Protein AF-A0A4Q2UYV3-F1 (afdb_monomer_lite)

Foldseek 3Di:
DDPVVVVCVVVVVDDDDDDPPLLDLVCLVPHDDDPVSVVSNCVVVVVDDPVVVVVVVVVVVDDPVNVVVVVVVVVD

Organism: NCBI:txid451672

Secondary structure (DSSP, 8-state):
---HHHHHHHTTSS------GGG-HHHHHHS---HHHHHHHHHHTT-S--HHHHHHHHHHH--HHHHHHHHHTT--

Sequence (76 aa):
HNHWLRQEALANRISVRHTPTTEMIADGLTKALPAQQFQKFVMQVGLVDINDKIQERRFKELTAEDFVRAEEQLDG

Structure (mmCIF, N/CA/C/O backbone):
data_AF-A0A4Q2UYV3-F1
#
_entry.id   AF-A0A4Q2UYV3-F1
#
loop_
_atom_site.group_PDB
_atom_site.id
_atom_site.type_symbol
_atom_site.label_atom_id
_atom_site.label_alt_id
_atom_site.label_comp_id
_atom_site.label_asym_id
_atom_site.label_entity_id
_atom_site.label_seq_id
_atom_site.pdbx_PDB_ins_code
_atom_site.Cartn_x
_atom_site.Cartn_y
_atom_site.Cartn_z
_atom_site.occupancy
_atom_site.B_iso_or_equiv
_atom_site.auth_seq_id
_atom_site.auth_comp_id
_atom_site.auth_asym_id
_atom_site.auth_atom_id
_atom_site.pdbx_PDB_model_num
ATOM 1 N N . HIS A 1 1 ? 25.528 -24.656 -12.213 1.00 55.38 1 HIS A N 1
ATOM 2 C CA . HIS A 1 1 ? 24.790 -23.437 -12.603 1.00 55.38 1 HIS A CA 1
ATOM 3 C C . HIS A 1 1 ? 23.540 -23.330 -11.736 1.00 55.38 1 HIS A C 1
ATOM 5 O O . HIS A 1 1 ? 22.735 -24.253 -11.722 1.00 55.38 1 HIS A O 1
ATOM 11 N N . ASN A 1 2 ? 23.433 -22.263 -10.939 1.00 62.66 2 ASN A N 1
ATOM 12 C CA . ASN A 1 2 ? 22.448 -22.126 -9.862 1.00 62.66 2 ASN A CA 1
ATOM 13 C C . ASN A 1 2 ? 21.079 -21.688 -10.403 1.00 62.66 2 ASN A C 1
ATOM 15 O O . ASN A 1 2 ? 20.783 -20.499 -10.466 1.00 62.66 2 ASN A O 1
ATOM 19 N N . HIS A 1 3 ? 20.225 -22.647 -10.763 1.00 84.81 3 HIS A N 1
ATOM 20 C CA . HIS A 1 3 ? 18.824 -22.395 -11.133 1.00 84.81 3 HIS A CA 1
ATOM 21 C C . HIS A 1 3 ? 17.890 -22.337 -9.916 1.00 84.81 3 HIS A C 1
ATOM 23 O O . HIS A 1 3 ? 16.745 -22.779 -9.993 1.00 84.81 3 HIS A O 1
ATOM 29 N N . TRP A 1 4 ? 18.370 -21.794 -8.796 1.00 91.94 4 TRP A N 1
ATOM 30 C CA . TRP A 1 4 ? 17.622 -21.756 -7.539 1.00 91.94 4 TRP A CA 1
ATOM 31 C C . TRP A 1 4 ? 16.264 -21.060 -7.724 1.00 91.94 4 TRP A C 1
ATOM 33 O O . TRP A 1 4 ? 15.238 -21.616 -7.361 1.00 91.94 4 TRP A O 1
ATOM 43 N N . LEU A 1 5 ? 16.226 -19.920 -8.427 1.00 88.94 5 LEU A N 1
ATOM 44 C CA . LEU A 1 5 ? 14.993 -19.155 -8.634 1.00 88.94 5 LEU A CA 1
ATOM 45 C C . LEU A 1 5 ? 13.930 -19.953 -9.404 1.00 88.94 5 LEU A C 1
ATOM 47 O O . LEU A 1 5 ? 12.749 -19.910 -9.071 1.00 88.94 5 LEU A O 1
ATOM 51 N N . ARG A 1 6 ? 14.351 -20.720 -10.420 1.00 90.25 6 ARG A N 1
ATOM 52 C CA . ARG A 1 6 ? 13.447 -21.594 -11.180 1.00 90.25 6 ARG A CA 1
ATOM 53 C C . ARG A 1 6 ? 12.940 -22.745 -10.312 1.00 90.25 6 ARG A C 1
ATOM 55 O O . ARG A 1 6 ? 11.769 -23.086 -10.416 1.00 90.25 6 ARG A O 1
ATOM 62 N N . GLN A 1 7 ? 13.798 -23.338 -9.481 1.00 93.19 7 GLN A N 1
ATOM 63 C CA . GLN A 1 7 ? 13.406 -24.414 -8.565 1.00 93.19 7 GLN A CA 1
ATOM 64 C C . GLN A 1 7 ? 12.363 -23.930 -7.554 1.00 93.19 7 GLN A C 1
ATOM 66 O O . GLN A 1 7 ? 11.339 -24.580 -7.386 1.00 93.19 7 GLN A O 1
ATOM 71 N N . GLU A 1 8 ? 12.575 -22.761 -6.950 1.00 93.81 8 GLU A N 1
ATOM 72 C CA . GLU A 1 8 ? 11.635 -22.161 -5.997 1.00 93.81 8 GLU A CA 1
ATOM 73 C C . GLU A 1 8 ? 10.296 -21.783 -6.643 1.00 93.81 8 GLU A C 1
ATOM 75 O O . GLU A 1 8 ? 9.238 -21.999 -6.049 1.00 93.81 8 GLU A O 1
ATOM 80 N N . ALA A 1 9 ? 10.327 -21.267 -7.877 1.00 91.19 9 ALA A N 1
ATOM 81 C CA . ALA A 1 9 ? 9.117 -20.988 -8.646 1.00 91.19 9 ALA A CA 1
ATOM 82 C C . ALA A 1 9 ? 8.338 -22.276 -8.973 1.00 91.19 9 ALA A C 1
ATOM 84 O O . ALA A 1 9 ? 7.128 -22.320 -8.776 1.00 91.19 9 ALA A O 1
ATOM 85 N N . LEU A 1 10 ? 9.020 -23.345 -9.410 1.00 92.06 10 LEU A N 1
ATOM 86 C CA . LEU A 1 10 ? 8.393 -24.653 -9.661 1.00 92.06 10 LEU A CA 1
ATOM 87 C C . LEU A 1 10 ? 7.856 -25.304 -8.380 1.00 92.06 10 LEU A C 1
ATOM 89 O O . LEU A 1 10 ? 6.838 -25.986 -8.416 1.00 92.06 10 LEU A O 1
ATOM 93 N N . ALA A 1 11 ? 8.519 -25.074 -7.248 1.00 94.62 11 ALA A N 1
ATOM 94 C CA . ALA A 1 11 ? 8.074 -25.523 -5.935 1.00 94.62 11 ALA A CA 1
ATOM 95 C C . ALA A 1 11 ? 6.938 -24.660 -5.347 1.00 94.62 11 ALA A C 1
ATOM 97 O O . ALA A 1 11 ? 6.562 -24.872 -4.197 1.00 94.62 11 ALA A O 1
ATOM 98 N N . ASN A 1 12 ? 6.404 -23.683 -6.098 1.00 92.19 12 ASN A N 1
ATOM 99 C CA . ASN A 1 12 ? 5.385 -22.721 -5.657 1.00 92.19 12 ASN A CA 1
ATOM 100 C C . ASN A 1 12 ? 5.770 -21.925 -4.395 1.00 92.19 12 ASN A C 1
ATOM 102 O O . ASN A 1 12 ? 4.904 -21.396 -3.700 1.00 92.19 12 ASN A O 1
ATOM 106 N N . ARG A 1 13 ? 7.070 -21.809 -4.102 1.00 94.56 13 ARG A N 1
ATOM 107 C CA . ARG A 1 13 ? 7.590 -21.006 -2.984 1.00 94.56 13 ARG A CA 1
ATOM 108 C C . ARG A 1 13 ? 7.775 -19.540 -3.364 1.00 94.56 13 ARG A C 1
ATOM 110 O O . ARG A 1 13 ? 7.810 -18.677 -2.493 1.00 94.56 13 ARG A O 1
ATOM 117 N N . ILE A 1 14 ? 7.847 -19.250 -4.664 1.00 91.38 14 ILE A N 1
ATOM 118 C CA . ILE A 1 14 ? 7.901 -17.893 -5.211 1.00 91.38 14 ILE A CA 1
ATOM 119 C C . ILE A 1 14 ? 6.812 -17.736 -6.271 1.00 91.38 14 ILE A C 1
ATOM 121 O O . ILE A 1 14 ? 6.785 -18.459 -7.263 1.00 91.38 14 ILE A O 1
ATOM 125 N N . SER A 1 15 ? 5.944 -16.740 -6.086 1.00 89.38 15 SER A N 1
ATOM 126 C CA . SER A 1 15 ? 4.973 -16.321 -7.099 1.00 89.38 15 SER A CA 1
ATOM 127 C C . SER A 1 15 ? 5.576 -15.216 -7.960 1.00 89.38 15 SER A C 1
ATOM 129 O O . SER A 1 15 ? 5.715 -14.080 -7.509 1.00 89.38 15 SER A O 1
ATOM 131 N N . VAL A 1 16 ? 5.880 -15.524 -9.219 1.00 86.62 16 VAL A N 1
ATOM 132 C CA . VAL A 1 16 ? 6.355 -14.532 -10.190 1.00 86.62 16 VAL A CA 1
ATOM 133 C C . VAL A 1 16 ? 5.161 -13.945 -10.934 1.00 86.62 16 VAL A C 1
ATOM 135 O O . VAL A 1 16 ? 4.424 -14.662 -11.607 1.00 86.62 16 VAL A O 1
ATOM 138 N N . ARG A 1 17 ? 4.971 -12.629 -10.825 1.00 88.25 17 ARG A N 1
ATOM 139 C CA . ARG A 1 17 ? 3.975 -11.874 -11.593 1.00 88.25 17 ARG A CA 1
ATOM 140 C C . ARG A 1 17 ? 4.668 -10.705 -12.269 1.00 88.25 17 ARG A C 1
ATOM 142 O O . ARG A 1 17 ? 5.483 -10.030 -11.647 1.00 88.25 17 ARG A O 1
ATOM 149 N N . HIS A 1 18 ? 4.357 -10.487 -13.540 1.00 90.00 18 HIS A N 1
ATOM 150 C CA . HIS A 1 18 ? 4.780 -9.270 -14.213 1.00 90.00 18 HIS A CA 1
ATOM 151 C C . HIS A 1 18 ? 3.972 -8.094 -13.657 1.00 90.00 18 HIS A C 1
ATOM 153 O O . HIS A 1 18 ? 2.743 -8.113 -13.721 1.00 90.00 18 HIS A O 1
ATOM 159 N N . THR A 1 19 ? 4.670 -7.076 -13.162 1.00 90.06 19 THR A N 1
ATOM 160 C CA . THR A 1 19 ? 4.079 -5.823 -12.688 1.00 90.06 19 THR A CA 1
ATOM 161 C C . THR A 1 19 ? 4.684 -4.687 -13.507 1.00 90.06 19 THR A C 1
ATOM 163 O O . THR A 1 19 ? 5.910 -4.547 -13.499 1.00 90.06 19 THR A O 1
ATOM 166 N N . PRO A 1 20 ? 3.879 -3.886 -14.227 1.00 90.50 20 PRO A N 1
ATOM 167 C CA . PRO A 1 20 ? 4.373 -2.691 -14.902 1.00 90.50 20 PRO A CA 1
ATOM 168 C C . PRO A 1 20 ? 5.139 -1.792 -13.928 1.00 90.50 20 PRO A C 1
ATOM 170 O O . PRO A 1 20 ? 4.742 -1.656 -12.773 1.00 90.50 20 PRO A O 1
ATOM 173 N N . THR A 1 21 ? 6.207 -1.133 -14.385 1.00 83.81 21 THR A N 1
ATOM 174 C CA . THR A 1 21 ? 7.044 -0.272 -13.526 1.00 83.81 21 THR A CA 1
ATOM 175 C C . THR A 1 21 ? 6.220 0.759 -12.754 1.00 83.81 21 THR A C 1
ATOM 177 O O . THR A 1 21 ? 6.408 0.922 -11.557 1.00 83.81 21 THR A O 1
ATOM 180 N N . THR A 1 22 ? 5.228 1.368 -13.406 1.00 82.25 22 THR A N 1
ATOM 181 C CA . THR A 1 22 ? 4.325 2.367 -12.808 1.00 82.25 22 THR A CA 1
ATOM 182 C C . THR A 1 22 ? 3.423 1.826 -11.695 1.00 82.25 22 THR A C 1
ATOM 184 O O . THR A 1 22 ? 2.757 2.604 -11.017 1.00 82.25 22 THR A O 1
ATOM 187 N N . GLU A 1 23 ? 3.355 0.507 -11.530 1.00 86.38 23 GLU A N 1
ATOM 188 C CA . GLU A 1 23 ? 2.572 -0.181 -10.500 1.00 86.38 23 GLU A CA 1
ATOM 189 C C . GLU A 1 23 ? 3.461 -0.838 -9.431 1.00 86.38 23 GLU A C 1
ATOM 191 O O . GLU A 1 23 ? 2.946 -1.392 -8.456 1.00 86.38 23 GLU A O 1
ATOM 196 N N . MET A 1 24 ? 4.790 -0.775 -9.574 1.00 91.38 24 MET A N 1
ATOM 197 C CA . MET A 1 24 ? 5.723 -1.353 -8.612 1.00 91.38 24 MET A CA 1
ATOM 198 C C . MET A 1 24 ? 5.775 -0.525 -7.325 1.00 91.38 24 MET A C 1
ATOM 200 O O . MET A 1 24 ? 6.234 0.611 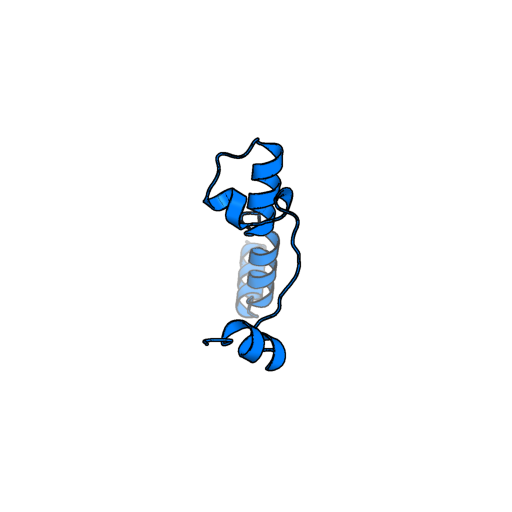-7.325 1.00 91.38 24 MET A O 1
ATOM 204 N N . ILE A 1 25 ? 5.428 -1.143 -6.193 1.00 90.94 25 ILE A N 1
ATOM 205 C CA . ILE A 1 25 ? 5.504 -0.514 -4.859 1.00 90.94 25 ILE A CA 1
ATOM 206 C C . ILE A 1 25 ? 6.921 0.009 -4.556 1.00 90.94 25 ILE A C 1
ATOM 208 O O . ILE A 1 25 ? 7.085 1.047 -3.919 1.00 90.94 25 ILE A O 1
ATOM 212 N N . ALA A 1 26 ? 7.953 -0.683 -5.053 1.00 91.06 26 ALA A N 1
ATOM 213 C CA . ALA A 1 26 ? 9.353 -0.305 -4.866 1.00 91.06 26 ALA A CA 1
ATOM 214 C C . ALA A 1 26 ? 9.687 1.093 -5.415 1.00 91.06 26 ALA A C 1
ATOM 216 O O . ALA A 1 26 ? 10.603 1.740 -4.905 1.00 91.06 26 ALA A O 1
ATOM 217 N N . ASP A 1 27 ? 8.943 1.589 -6.406 1.00 90.56 27 ASP A N 1
ATOM 218 C CA . ASP A 1 27 ? 9.161 2.925 -6.959 1.00 90.56 27 ASP A CA 1
ATOM 219 C C . ASP A 1 27 ? 8.912 4.011 -5.908 1.00 90.56 27 ASP A C 1
ATOM 221 O O . ASP A 1 27 ? 9.701 4.947 -5.808 1.00 90.56 27 ASP A O 1
ATOM 225 N N . GLY A 1 28 ? 7.896 3.851 -5.054 1.00 91.75 28 GLY A N 1
ATOM 226 C CA . GLY A 1 28 ? 7.631 4.794 -3.962 1.00 91.75 28 GLY A CA 1
ATOM 227 C C . GLY A 1 28 ? 8.679 4.781 -2.850 1.00 91.75 28 GLY A C 1
ATOM 228 O O . GLY A 1 28 ? 8.786 5.753 -2.108 1.00 91.75 28 GLY A O 1
ATOM 229 N N . LEU A 1 29 ? 9.486 3.719 -2.762 1.00 92.38 29 LEU A N 1
ATOM 230 C CA . LEU A 1 29 ? 10.584 3.595 -1.798 1.00 92.38 29 LEU A CA 1
ATOM 231 C C . LEU A 1 29 ? 11.935 4.069 -2.350 1.00 92.38 29 LEU A C 1
ATOM 233 O O . LEU A 1 29 ? 12.864 4.288 -1.578 1.00 92.38 29 LEU A O 1
ATOM 237 N N . THR A 1 30 ? 12.070 4.186 -3.673 1.00 92.75 30 THR A N 1
ATOM 238 C CA . THR A 1 30 ? 13.373 4.392 -4.333 1.00 92.75 30 THR A CA 1
ATOM 239 C C . THR A 1 30 ? 13.442 5.634 -5.216 1.00 92.75 30 THR A C 1
ATOM 241 O O . THR A 1 30 ? 14.539 6.049 -5.588 1.00 92.75 30 THR A O 1
ATOM 244 N N . LYS A 1 31 ? 12.303 6.248 -5.556 1.00 91.25 31 LYS A N 1
ATOM 245 C CA . LYS A 1 31 ? 12.221 7.384 -6.483 1.00 91.25 31 LYS A CA 1
ATOM 246 C C . LYS A 1 31 ? 11.471 8.558 -5.858 1.00 91.25 31 LYS A C 1
ATOM 248 O O . LYS A 1 31 ? 10.550 8.384 -5.067 1.00 91.25 31 LYS A O 1
ATOM 253 N N . ALA A 1 32 ? 11.813 9.769 -6.294 1.00 92.94 32 ALA A N 1
ATOM 254 C CA . ALA A 1 32 ? 10.981 10.945 -6.063 1.00 92.94 32 ALA A CA 1
ATOM 255 C C . ALA A 1 32 ? 9.789 10.914 -7.035 1.00 92.94 32 ALA A C 1
ATOM 257 O O . ALA A 1 32 ? 9.958 11.102 -8.241 1.00 92.94 32 ALA A O 1
ATOM 258 N N . LEU A 1 33 ? 8.590 10.632 -6.521 1.00 91.19 33 LEU A N 1
ATOM 259 C CA . LEU A 1 33 ? 7.385 10.468 -7.334 1.00 91.19 33 LEU A CA 1
ATOM 260 C C . LEU A 1 33 ? 6.587 11.778 -7.470 1.00 91.19 33 LEU A C 1
ATOM 262 O O . LEU A 1 33 ? 6.437 12.508 -6.489 1.00 91.19 33 LEU A O 1
ATOM 266 N N . PRO A 1 34 ? 5.985 12.056 -8.644 1.00 93.81 34 PRO A N 1
ATOM 267 C CA . PRO A 1 34 ? 4.950 13.078 -8.773 1.00 93.81 34 PRO A CA 1
ATOM 268 C C . PRO A 1 34 ? 3.769 12.801 -7.834 1.00 93.81 34 PRO A C 1
ATOM 270 O O . PRO A 1 34 ? 3.449 11.641 -7.564 1.00 93.81 34 PRO A O 1
ATOM 273 N N . ALA A 1 35 ? 3.062 13.852 -7.409 1.00 94.38 35 ALA A N 1
ATOM 274 C CA . ALA A 1 35 ? 2.010 13.772 -6.389 1.00 94.38 35 ALA A CA 1
ATOM 275 C C . ALA A 1 35 ? 0.969 12.661 -6.637 1.00 94.38 35 ALA A C 1
ATOM 277 O O . ALA A 1 35 ? 0.646 11.900 -5.730 1.00 94.38 35 ALA A O 1
ATOM 278 N N . GLN A 1 36 ? 0.496 12.506 -7.878 1.00 92.56 36 GLN A N 1
ATOM 279 C CA . GLN A 1 36 ? -0.485 11.473 -8.225 1.00 92.56 36 GLN A CA 1
ATOM 280 C C . GLN A 1 36 ? 0.062 10.045 -8.047 1.00 92.56 36 GLN A C 1
ATOM 282 O O . GLN A 1 36 ? -0.654 9.151 -7.600 1.00 92.56 36 GLN A O 1
ATOM 287 N N . GLN A 1 37 ? 1.330 9.811 -8.395 1.00 91.62 37 GLN A N 1
ATOM 288 C CA . GLN A 1 37 ? 1.967 8.501 -8.223 1.00 91.62 37 GLN A CA 1
ATOM 289 C C . GLN A 1 37 ? 2.270 8.231 -6.748 1.00 91.62 37 GLN A C 1
ATOM 291 O O . GLN A 1 37 ? 2.086 7.111 -6.278 1.00 91.62 37 GLN A O 1
ATOM 296 N N . PHE A 1 38 ? 2.643 9.268 -5.996 1.00 93.31 38 PHE A N 1
ATOM 297 C CA . PHE A 1 38 ? 2.833 9.160 -4.554 1.00 93.31 38 PHE A CA 1
ATOM 298 C C . PHE A 1 38 ? 1.532 8.792 -3.823 1.00 93.31 38 PHE A C 1
ATOM 300 O O . PHE A 1 38 ? 1.543 7.904 -2.976 1.00 93.31 38 PHE A O 1
ATOM 307 N N . GLN A 1 39 ? 0.391 9.381 -4.197 1.00 93.12 39 GLN A N 1
ATOM 308 C CA . GLN A 1 39 ? -0.915 8.999 -3.638 1.00 93.12 39 GLN A CA 1
ATOM 309 C C . GLN A 1 39 ? -1.241 7.518 -3.871 1.00 93.12 39 GLN A C 1
ATOM 311 O O . GLN A 1 39 ? -1.699 6.835 -2.956 1.00 93.12 39 GLN A O 1
ATOM 316 N N . LYS A 1 40 ? -0.954 6.996 -5.072 1.00 92.19 40 LYS A N 1
ATOM 317 C CA . LYS A 1 40 ? -1.106 5.562 -5.357 1.00 92.19 40 LYS A CA 1
ATOM 318 C C . LYS A 1 40 ? -0.212 4.714 -4.454 1.00 92.19 40 LYS A C 1
ATOM 320 O O . LYS A 1 40 ? -0.689 3.732 -3.896 1.00 92.19 40 LYS A O 1
ATOM 325 N N . PHE A 1 41 ? 1.049 5.105 -4.277 1.00 93.25 41 PHE A N 1
ATOM 326 C CA . PHE A 1 41 ? 1.973 4.409 -3.383 1.00 93.25 41 PHE A CA 1
ATOM 327 C C . PHE A 1 41 ? 1.461 4.376 -1.934 1.00 93.25 41 PHE A C 1
ATOM 329 O O . PHE A 1 41 ? 1.406 3.303 -1.341 1.00 93.25 41 PHE A O 1
ATOM 336 N N . VAL A 1 42 ? 1.008 5.513 -1.392 1.00 94.50 42 VAL A N 1
ATOM 337 C CA . VAL A 1 42 ? 0.427 5.619 -0.039 1.00 94.50 42 VAL A CA 1
ATOM 338 C C . VAL A 1 42 ? -0.733 4.634 0.152 1.00 94.50 42 VAL A C 1
ATOM 340 O O . VAL A 1 42 ? -0.782 3.929 1.162 1.00 94.50 42 VAL A O 1
ATOM 343 N N . MET A 1 43 ? -1.622 4.515 -0.842 1.00 93.12 43 MET A N 1
ATOM 344 C CA . MET A 1 43 ? -2.693 3.513 -0.833 1.00 93.12 43 MET A CA 1
ATOM 345 C C . MET A 1 43 ? -2.157 2.076 -0.867 1.00 93.12 43 MET A C 1
ATOM 347 O O . MET A 1 43 ? -2.637 1.231 -0.116 1.00 93.12 43 MET A O 1
ATOM 351 N N . GLN A 1 44 ? -1.162 1.791 -1.715 1.00 91.44 44 GLN A N 1
ATOM 352 C CA . GLN A 1 44 ? -0.572 0.454 -1.849 1.00 91.44 44 GLN A CA 1
ATOM 353 C C . GLN A 1 44 ? 0.081 -0.042 -0.551 1.00 91.44 44 GLN A C 1
ATOM 355 O O . GLN A 1 44 ? 0.009 -1.235 -0.264 1.00 91.44 44 GLN A O 1
ATOM 360 N N . VAL A 1 45 ? 0.699 0.847 0.236 1.00 93.62 45 VAL A N 1
ATOM 361 C CA . VAL A 1 45 ? 1.321 0.489 1.526 1.00 93.62 45 VAL A CA 1
ATOM 362 C C . VAL A 1 45 ? 0.371 0.599 2.721 1.00 93.62 45 VAL A C 1
ATOM 364 O O . VAL A 1 45 ? 0.778 0.349 3.852 1.00 93.62 45 VAL A O 1
ATOM 367 N N . GLY A 1 46 ? -0.895 0.958 2.491 1.00 92.94 46 GLY A N 1
ATOM 368 C CA . GLY A 1 46 ? -1.903 1.039 3.547 1.00 92.94 46 GLY A CA 1
ATOM 369 C C . GLY A 1 46 ? -1.717 2.217 4.505 1.00 92.94 46 GLY A C 1
ATOM 370 O O . GLY A 1 46 ? -2.270 2.192 5.601 1.00 92.94 46 GLY A O 1
ATOM 371 N N . LEU A 1 47 ? -0.989 3.262 4.099 1.00 94.06 47 LEU A N 1
ATOM 372 C CA . LEU A 1 47 ? -0.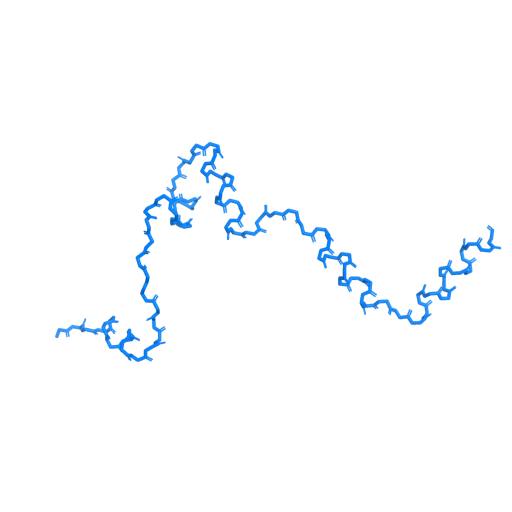884 4.528 4.836 1.00 94.06 47 LEU A CA 1
ATOM 373 C C . LEU A 1 47 ? -2.125 5.402 4.583 1.00 94.06 47 LEU A C 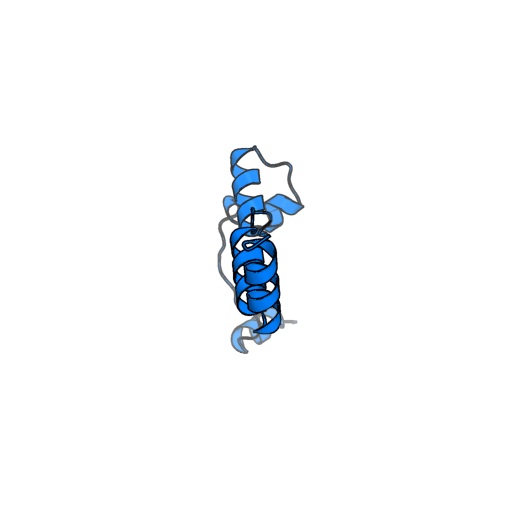1
ATOM 375 O O . LEU A 1 47 ? -2.037 6.567 4.205 1.00 94.06 47 LEU A O 1
ATOM 379 N N . VAL A 1 48 ? -3.296 4.796 4.744 1.00 92.56 48 VAL A N 1
ATOM 380 C CA . VAL A 1 48 ? -4.610 5.413 4.561 1.00 92.56 48 VAL A CA 1
ATOM 381 C C . VAL A 1 48 ? -5.297 5.551 5.913 1.00 92.56 48 VAL A C 1
ATOM 383 O O . VAL A 1 48 ? -4.895 4.911 6.886 1.00 92.56 48 VAL A O 1
ATOM 386 N N . ASP A 1 49 ? -6.337 6.377 5.983 1.00 93.88 49 ASP A N 1
ATOM 387 C CA . ASP A 1 49 ? -7.167 6.429 7.181 1.00 93.88 49 ASP A CA 1
ATOM 388 C C . ASP A 1 49 ? -7.838 5.065 7.409 1.00 93.88 49 ASP A C 1
ATOM 390 O O . ASP A 1 49 ? -8.460 4.493 6.510 1.00 93.88 49 ASP A O 1
ATOM 394 N N . ILE A 1 50 ? -7.662 4.528 8.615 1.00 95.00 50 ILE A N 1
ATOM 395 C CA . ILE A 1 50 ? -8.215 3.246 9.053 1.00 95.00 50 ILE A CA 1
ATOM 396 C C . ILE A 1 50 ? -9.089 3.397 10.300 1.00 95.00 50 ILE A C 1
ATOM 398 O O . ILE A 1 50 ? -9.348 2.399 10.977 1.00 95.00 50 ILE A O 1
ATOM 402 N N . ASN A 1 51 ? -9.537 4.614 10.628 1.00 96.25 51 ASN A N 1
ATOM 403 C CA . ASN A 1 51 ? -10.342 4.872 11.819 1.00 96.25 51 ASN A CA 1
ATOM 404 C C . ASN A 1 51 ? -11.558 3.939 11.893 1.00 96.25 51 ASN A C 1
ATOM 406 O O . ASN A 1 51 ? -11.78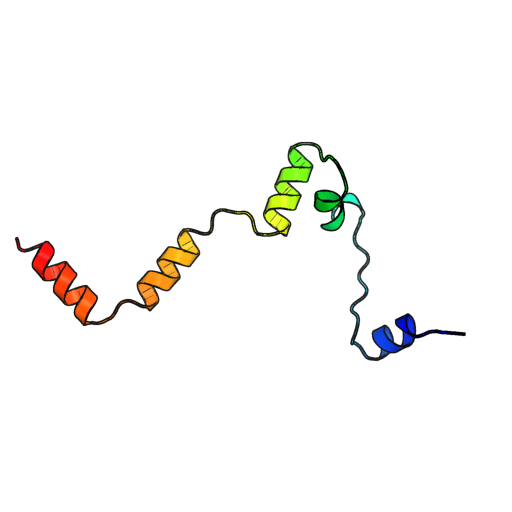6 3.341 12.938 1.00 96.25 51 ASN A O 1
ATOM 410 N N . ASP A 1 52 ? -12.246 3.696 10.778 1.00 94.75 52 ASP A N 1
ATOM 411 C CA . ASP A 1 52 ? -13.390 2.777 10.722 1.00 94.75 52 ASP A CA 1
ATOM 412 C C . ASP A 1 52 ? -13.037 1.366 11.212 1.00 94.75 52 ASP A C 1
ATOM 414 O O . ASP A 1 52 ? -13.776 0.770 11.991 1.00 94.75 52 ASP A O 1
ATOM 418 N N . LYS A 1 53 ? -11.862 0.845 10.829 1.00 93.25 53 LYS A N 1
ATOM 419 C CA . LYS A 1 53 ? -11.384 -0.476 11.275 1.00 93.25 53 LYS A CA 1
ATOM 420 C C . LYS A 1 53 ? -11.052 -0.483 12.765 1.00 93.25 53 LYS A C 1
ATOM 422 O O . LYS A 1 53 ? -11.258 -1.490 13.440 1.00 93.25 53 LYS A O 1
ATOM 427 N N . ILE A 1 54 ? -10.524 0.629 13.278 1.00 95.25 54 ILE A N 1
ATOM 428 C CA . ILE A 1 54 ? -10.231 0.800 14.704 1.00 95.25 54 ILE A CA 1
ATOM 429 C C . ILE A 1 54 ? -11.539 0.847 15.503 1.00 95.25 54 ILE A C 1
ATOM 431 O O . ILE A 1 54 ? -11.644 0.160 16.518 1.00 95.25 54 ILE A O 1
ATOM 435 N N . GLN A 1 55 ? -12.540 1.604 15.042 1.00 94.31 55 GLN A N 1
ATOM 436 C CA . GLN A 1 55 ? -13.849 1.690 15.695 1.00 94.31 55 GLN A CA 1
ATOM 437 C C . GLN A 1 55 ? -14.591 0.355 15.651 1.00 94.31 55 GLN A C 1
ATOM 439 O O . GLN A 1 55 ? -15.098 -0.091 16.676 1.00 94.31 55 GL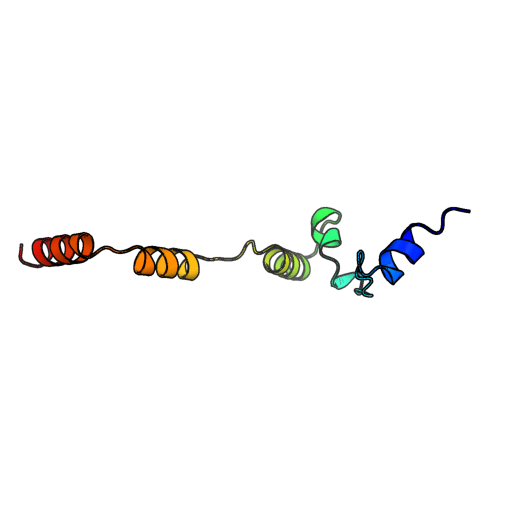N A O 1
ATOM 444 N N . GLU A 1 56 ? -14.594 -0.328 14.504 1.00 94.06 56 GLU A N 1
ATOM 445 C CA . GLU A 1 56 ? -15.204 -1.653 14.363 1.00 94.06 56 GLU A CA 1
ATOM 446 C C . GLU A 1 56 ? -14.589 -2.653 15.348 1.00 94.06 56 GLU A C 1
ATOM 448 O O . GLU A 1 56 ? -15.302 -3.409 16.010 1.00 94.06 56 GLU A O 1
ATOM 453 N N . ARG A 1 57 ? -13.257 -2.643 15.476 1.00 94.06 57 ARG A N 1
ATOM 454 C CA . ARG A 1 57 ? -12.560 -3.488 16.443 1.00 94.06 57 ARG A CA 1
ATOM 455 C C . ARG A 1 57 ? -12.964 -3.149 17.876 1.00 94.06 57 ARG A C 1
ATOM 457 O O . ARG A 1 57 ? -13.302 -4.062 18.619 1.00 94.06 57 ARG A O 1
ATOM 464 N N . ARG A 1 58 ? -12.967 -1.864 18.241 1.00 91.38 58 ARG A N 1
ATOM 465 C CA . ARG A 1 58 ? -13.384 -1.415 19.579 1.00 91.38 58 ARG A CA 1
ATOM 466 C C . ARG A 1 58 ? -14.809 -1.848 19.900 1.00 91.38 58 ARG A C 1
ATOM 468 O O . ARG A 1 58 ? -15.035 -2.369 20.979 1.00 91.38 58 ARG A O 1
ATOM 475 N N . PHE A 1 59 ? -15.739 -1.698 18.957 1.00 89.00 59 PHE A N 1
ATOM 476 C CA . PHE A 1 59 ? -17.129 -2.114 19.140 1.00 89.00 59 PHE A CA 1
ATOM 477 C C . PHE A 1 59 ? -17.256 -3.621 19.398 1.00 89.00 59 PHE A C 1
ATOM 479 O O . PHE A 1 59 ? -18.030 -4.034 20.254 1.00 89.00 59 PHE A O 1
ATOM 486 N N . LYS A 1 60 ? -16.471 -4.452 18.699 1.00 89.56 60 LYS A N 1
ATOM 487 C CA . LYS A 1 60 ? -16.446 -5.910 18.921 1.00 89.56 60 LYS A CA 1
ATOM 488 C C . LYS A 1 60 ? -15.835 -6.315 20.263 1.00 89.56 60 LYS A C 1
ATOM 490 O O . LYS A 1 60 ? -16.132 -7.401 20.747 1.00 89.56 60 LYS A O 1
ATOM 495 N N . GLU A 1 61 ? -14.958 -5.485 20.817 1.00 90.44 61 GLU A N 1
ATOM 496 C CA . GLU A 1 61 ? -14.296 -5.712 22.104 1.00 90.44 61 GLU A CA 1
ATOM 497 C C . GLU A 1 61 ? -15.115 -5.170 23.293 1.00 90.44 61 GLU A C 1
ATOM 499 O O . GLU A 1 61 ? -14.729 -5.414 24.435 1.00 90.44 61 GLU A O 1
ATOM 504 N N . LEU A 1 62 ? -16.244 -4.483 23.049 1.00 86.81 62 LEU A N 1
ATOM 505 C CA . LEU A 1 62 ? -17.140 -4.012 24.108 1.00 86.81 62 LEU A CA 1
ATOM 506 C C . LEU A 1 62 ? -17.717 -5.189 24.898 1.00 86.81 62 LEU A C 1
ATOM 508 O O . LEU A 1 62 ? -18.254 -6.152 24.342 1.00 86.81 62 LEU A O 1
ATOM 512 N N . THR A 1 63 ? -17.633 -5.075 26.216 1.00 83.69 63 THR A N 1
ATOM 513 C CA . THR A 1 63 ? -18.179 -6.035 27.170 1.00 83.69 63 THR A CA 1
ATOM 514 C C . THR A 1 63 ? -19.558 -5.600 27.654 1.00 83.69 63 THR A C 1
ATOM 516 O O . THR A 1 63 ? -19.948 -4.443 27.514 1.00 83.69 63 THR A O 1
ATOM 519 N N . ALA A 1 64 ? -20.303 -6.518 28.275 1.00 76.38 64 ALA A N 1
ATOM 520 C CA . ALA A 1 64 ? -21.579 -6.187 28.913 1.00 76.38 64 ALA A CA 1
ATOM 521 C C . ALA A 1 64 ? -21.441 -5.060 29.962 1.00 76.38 64 ALA A C 1
ATOM 523 O O . ALA A 1 64 ? -22.339 -4.234 30.090 1.00 76.38 64 ALA A O 1
ATOM 524 N N . GLU A 1 65 ? -20.305 -4.987 30.663 1.00 76.69 65 GLU A N 1
ATOM 525 C CA . GLU A 1 65 ? -20.014 -3.943 31.656 1.00 76.69 65 GLU A CA 1
ATOM 526 C C . GLU A 1 65 ? -19.848 -2.554 31.018 1.00 76.69 65 GLU A C 1
ATOM 528 O O . GLU A 1 65 ? -20.222 -1.546 31.621 1.00 76.69 65 GLU A O 1
ATOM 533 N N . ASP A 1 66 ? -19.344 -2.491 29.783 1.00 84.69 66 ASP A N 1
ATOM 534 C CA . ASP A 1 66 ? -19.195 -1.234 29.046 1.00 84.69 66 ASP A CA 1
ATOM 535 C C . ASP A 1 66 ? -20.555 -0.643 28.644 1.00 84.69 66 ASP A C 1
ATOM 537 O O . ASP A 1 66 ? -20.714 0.578 28.634 1.00 84.69 66 ASP A O 1
ATOM 541 N N . PHE A 1 67 ? -21.556 -1.490 28.369 1.00 78.38 67 PHE A N 1
ATOM 542 C CA . PHE A 1 67 ? -22.926 -1.040 28.095 1.00 78.38 67 PHE A CA 1
ATOM 543 C C . PHE A 1 67 ? -23.613 -0.492 29.351 1.00 78.38 67 PHE A C 1
ATOM 545 O O . PHE A 1 67 ? -24.253 0.552 29.276 1.00 78.38 67 PHE A O 1
ATOM 552 N N . VAL A 1 68 ? -23.418 -1.139 30.506 1.00 79.88 68 VAL A N 1
ATOM 553 C CA . VAL A 1 68 ? -23.988 -0.683 31.788 1.00 79.88 68 VAL A CA 1
ATOM 554 C C . VAL A 1 68 ? -23.414 0.676 32.191 1.00 79.88 68 VAL A C 1
ATOM 556 O O . VAL A 1 68 ? -24.168 1.587 32.520 1.00 79.88 68 VAL A O 1
ATOM 559 N N . ARG A 1 69 ? -22.091 0.866 32.082 1.00 80.75 69 ARG A N 1
ATOM 560 C CA . ARG A 1 69 ? -21.469 2.181 32.326 1.00 80.75 69 ARG A CA 1
ATOM 561 C C . ARG A 1 69 ? -21.978 3.265 31.382 1.00 80.75 69 ARG A C 1
ATOM 563 O O . ARG A 1 69 ? -22.067 4.421 31.781 1.00 80.75 69 ARG A O 1
ATOM 570 N N . ALA A 1 70 ? -22.263 2.919 30.128 1.00 79.38 70 ALA A N 1
ATOM 571 C CA . ALA A 1 70 ? -22.790 3.877 29.166 1.00 79.38 70 ALA A CA 1
ATOM 572 C C . ALA A 1 70 ? -24.225 4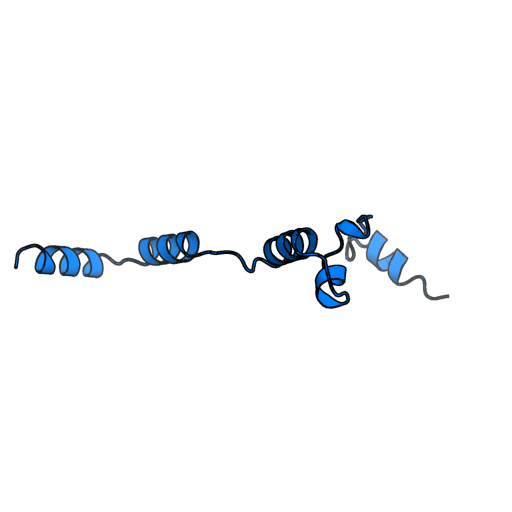.313 29.512 1.00 79.38 70 ALA A C 1
ATOM 574 O O . ALA A 1 70 ? -24.532 5.492 29.358 1.00 79.38 70 ALA A O 1
ATOM 575 N N . GLU A 1 71 ? -25.075 3.406 30.007 1.00 76.38 71 GLU A N 1
ATOM 576 C CA . GLU A 1 71 ? -26.427 3.739 30.489 1.00 76.38 71 GLU A CA 1
ATOM 577 C C . GLU A 1 71 ? -26.390 4.623 31.744 1.00 76.38 71 GLU A C 1
ATOM 579 O O . GLU A 1 71 ? -27.039 5.667 31.771 1.00 76.38 71 GLU A O 1
ATOM 584 N N . GLU A 1 72 ? -25.560 4.290 32.738 1.00 78.19 72 GLU A N 1
ATOM 585 C CA . GLU A 1 72 ? -25.423 5.088 33.971 1.00 78.19 72 GLU A CA 1
ATOM 586 C C . GLU A 1 72 ? -24.974 6.535 33.707 1.00 78.19 72 GLU A C 1
ATOM 588 O O . GLU A 1 72 ? -25.310 7.446 34.461 1.00 78.19 72 GLU A O 1
ATOM 593 N N . GLN A 1 73 ? -24.221 6.761 32.628 1.00 75.69 73 GLN A N 1
ATOM 594 C CA . GLN A 1 73 ? -23.735 8.082 32.234 1.00 75.69 73 GLN A CA 1
ATOM 595 C C . GLN A 1 73 ? -24.776 8.913 31.458 1.00 75.69 73 GLN A C 1
ATOM 597 O O . GLN A 1 73 ? -24.594 10.121 31.312 1.00 75.69 73 GLN A O 1
ATOM 602 N N . LEU A 1 74 ? -25.828 8.279 30.927 1.00 72.25 74 LEU A N 1
ATOM 603 C CA . LEU A 1 74 ? -26.921 8.935 30.197 1.00 72.25 74 LEU A CA 1
ATOM 604 C C . LEU A 1 74 ? -28.104 9.296 31.107 1.00 72.25 74 LEU A C 1
ATOM 606 O O . LEU A 1 74 ? -28.829 10.239 30.797 1.00 72.25 74 LEU A O 1
ATOM 610 N N . ASP A 1 75 ? -28.263 8.582 32.221 1.00 69.75 75 ASP A N 1
ATOM 611 C CA . ASP A 1 75 ? -29.322 8.800 33.216 1.00 69.75 75 ASP A CA 1
ATOM 612 C C . ASP A 1 75 ? -28.937 9.810 34.328 1.00 69.75 75 ASP A C 1
ATOM 614 O O . ASP A 1 75 ? -29.682 9.978 35.299 1.00 69.75 75 ASP A O 1
ATOM 618 N N . GLY A 1 76 ? -27.786 10.486 34.193 1.00 53.41 76 GLY A N 1
ATOM 619 C CA . GLY A 1 76 ? -27.248 11.490 35.129 1.00 53.41 76 GLY A CA 1
ATOM 620 C C . GLY A 1 76 ? -27.412 12.944 34.695 1.00 53.41 76 GLY A C 1
ATOM 621 O O . GLY A 1 76 ? -27.312 13.231 33.481 1.00 53.41 76 GLY A O 1
#

pLDDT: mean 87.9, std 8.66, range [53.41, 96.25]

Radius of gyration: 23.43 Å; chains: 1; bounding box: 54×39×50 Å